Protein AF-A0A2J8QBJ3-F1 (afdb_monomer_lite)

InterPro domains:
  IPR019381 Phosphofurin acidic cluster sorting protein 1/2, C-terminal [PF10254] (1-78)
  IPR019381 Phosphofurin acidic cluster sorting protein 1/2, C-terminal [PTHR13280] (1-79)

pLDDT: mean 86.46, std 10.51, range [52.19, 97.19]

Organism: Pan troglodytes (NCBI:txid9598)

Structure (mmCIF, N/CA/C/O backbone):
data_AF-A0A2J8QBJ3-F1
#
_entry.id   AF-A0A2J8QBJ3-F1
#
loop_
_atom_site.group_PDB
_atom_site.id
_atom_site.type_symbol
_atom_site.label_atom_id
_atom_site.label_alt_id
_atom_site.label_comp_id
_atom_site.label_asym_id
_atom_site.label_entity_id
_atom_site.label_seq_id
_atom_site.pdbx_PDB_ins_code
_atom_site.Cartn_x
_atom_site.Cartn_y
_atom_site.Cartn_z
_atom_site.occupancy
_atom_site.B_iso_or_equiv
_atom_site.auth_seq_id
_atom_site.auth_comp_id
_atom_site.auth_asym_id
_atom_site.auth_atom_id
_atom_site.pdbx_PDB_model_num
ATOM 1 N N . MET A 1 1 ? -9.859 -6.547 25.056 1.00 60.78 1 MET A N 1
ATOM 2 C CA . MET A 1 1 ? -10.067 -5.867 23.758 1.00 60.78 1 MET A CA 1
ATOM 3 C C . MET A 1 1 ? -10.033 -6.908 22.647 1.00 60.78 1 MET A C 1
ATOM 5 O O . MET A 1 1 ? -9.182 -7.793 22.727 1.00 60.78 1 MET A O 1
ATOM 9 N N . PRO A 1 2 ? -10.947 -6.872 21.664 1.00 70.81 2 PRO A N 1
ATOM 10 C CA . PRO A 1 2 ? -10.939 -7.819 20.549 1.00 70.81 2 PRO A CA 1
ATOM 11 C C . PRO A 1 2 ? -9.651 -7.705 19.730 1.00 70.81 2 PRO A C 1
ATOM 13 O O . PRO A 1 2 ? -9.059 -6.631 19.633 1.00 70.81 2 PRO A O 1
ATOM 16 N N . ARG A 1 3 ? -9.191 -8.825 19.167 1.00 79.88 3 ARG A N 1
ATOM 17 C CA . ARG A 1 3 ? -7.978 -8.838 18.340 1.00 79.88 3 ARG A CA 1
ATOM 18 C C . ARG A 1 3 ? -8.224 -8.029 17.059 1.00 79.88 3 ARG A C 1
ATOM 20 O O . ARG A 1 3 ? -9.251 -8.262 16.422 1.00 79.88 3 ARG A O 1
ATOM 27 N N . PRO A 1 4 ? -7.304 -7.132 16.653 1.00 85.06 4 PRO A N 1
ATOM 28 C CA . PRO A 1 4 ? -7.442 -6.409 15.397 1.00 85.06 4 PRO A CA 1
ATOM 29 C C . PRO A 1 4 ? -7.545 -7.372 14.211 1.00 85.06 4 PRO A C 1
ATOM 31 O O . PRO A 1 4 ? -6.708 -8.265 14.047 1.00 85.06 4 PRO A O 1
ATOM 34 N N . VAL A 1 5 ? -8.556 -7.174 13.374 1.00 88.62 5 VAL A N 1
ATOM 35 C CA . VAL A 1 5 ? -8.765 -7.920 12.135 1.00 88.62 5 VAL A CA 1
ATOM 36 C C . VAL A 1 5 ? -7.822 -7.367 11.072 1.00 88.62 5 VAL A C 1
ATOM 38 O O . VAL A 1 5 ? -7.795 -6.166 10.802 1.00 88.62 5 VAL A O 1
ATOM 41 N N . LYS A 1 6 ? -7.026 -8.242 10.461 1.00 91.81 6 LYS A N 1
ATOM 42 C CA . LYS A 1 6 ? -6.143 -7.878 9.348 1.00 91.81 6 LYS A CA 1
ATOM 43 C C . LYS A 1 6 ? -6.894 -8.081 8.038 1.00 91.81 6 LYS A C 1
ATOM 45 O O . LYS A 1 6 ? -7.403 -9.171 7.797 1.00 91.81 6 LYS A O 1
ATOM 50 N N . VAL A 1 7 ? -6.944 -7.051 7.203 1.00 91.06 7 VAL A N 1
ATOM 51 C CA . VAL A 1 7 ? -7.614 -7.088 5.899 1.00 91.06 7 VAL A CA 1
ATOM 52 C C . VAL A 1 7 ? -6.588 -6.830 4.814 1.00 91.06 7 VAL A C 1
ATOM 54 O O . VAL A 1 7 ? -6.029 -5.739 4.745 1.00 91.06 7 VAL A O 1
ATOM 57 N N . ALA A 1 8 ? -6.346 -7.822 3.963 1.00 93.69 8 ALA A N 1
ATOM 58 C CA . ALA A 1 8 ? -5.523 -7.642 2.778 1.00 93.69 8 ALA A CA 1
ATOM 59 C C . ALA A 1 8 ? -6.338 -6.927 1.690 1.00 93.69 8 ALA A C 1
ATOM 61 O O . ALA A 1 8 ? -7.332 -7.461 1.204 1.00 93.69 8 ALA A O 1
ATOM 62 N N . ALA A 1 9 ? -5.930 -5.712 1.330 1.00 93.44 9 ALA A N 1
ATOM 63 C CA . ALA A 1 9 ? -6.506 -4.943 0.236 1.00 93.44 9 ALA A CA 1
ATOM 64 C C . ALA A 1 9 ? -5.619 -5.121 -1.001 1.00 93.44 9 ALA A C 1
ATOM 66 O O . ALA A 1 9 ? -4.550 -4.516 -1.092 1.00 93.44 9 ALA A O 1
ATOM 67 N N . VAL A 1 10 ? -6.066 -5.975 -1.922 1.00 94.31 10 VAL A N 1
ATOM 68 C CA . VAL A 1 10 ? -5.374 -6.280 -3.180 1.00 94.31 10 VAL A CA 1
ATOM 69 C C . VAL A 1 10 ? -6.004 -5.458 -4.294 1.00 94.31 10 VAL A C 1
ATOM 71 O O . VAL A 1 10 ? -7.164 -5.675 -4.637 1.00 94.31 10 VAL A O 1
ATOM 74 N N . GLY A 1 11 ? -5.271 -4.497 -4.847 1.00 92.69 11 GLY A N 1
ATOM 75 C CA . GLY A 1 11 ? -5.801 -3.672 -5.927 1.00 92.69 11 GLY A CA 1
ATOM 76 C C . GLY A 1 11 ? -4.988 -2.424 -6.225 1.00 92.69 11 GLY A C 1
ATOM 77 O O . GLY A 1 11 ? -3.950 -2.154 -5.620 1.00 92.69 11 GLY A O 1
ATOM 78 N N . GLY A 1 12 ? -5.491 -1.651 -7.185 1.00 92.00 12 GLY A N 1
ATOM 79 C CA . GLY A 1 12 ? -4.963 -0.329 -7.498 1.00 92.00 12 GLY A CA 1
ATOM 80 C C . GLY A 1 12 ? -5.380 0.734 -6.481 1.00 92.00 12 GLY A C 1
ATOM 81 O O . GLY A 1 12 ? -6.195 0.506 -5.584 1.00 92.00 12 GLY A O 1
ATOM 82 N N . GLN A 1 13 ? -4.852 1.944 -6.663 1.00 90.38 13 GLN A N 1
ATOM 83 C CA . GLN A 1 13 ? -5.128 3.074 -5.772 1.00 90.38 13 GLN A CA 1
ATOM 84 C C . GLN A 1 13 ? -6.629 3.403 -5.667 1.00 90.38 13 GLN A C 1
ATOM 86 O O . GLN A 1 13 ? -7.112 3.700 -4.574 1.00 90.38 13 GLN A O 1
ATOM 91 N N . SER A 1 14 ? -7.378 3.314 -6.770 1.00 91.75 14 SER A N 1
ATOM 92 C CA . SER A 1 14 ? -8.825 3.570 -6.790 1.00 91.75 14 SER A CA 1
ATOM 93 C C . SER A 1 14 ? -9.601 2.572 -5.926 1.00 91.75 14 SER A C 1
ATOM 95 O O . SER A 1 14 ? -10.487 2.968 -5.168 1.00 91.75 14 SER A O 1
ATOM 97 N N . TYR A 1 15 ? -9.228 1.291 -5.978 1.00 92.00 15 TYR A N 1
ATOM 98 C CA . TYR A 1 15 ? -9.828 0.232 -5.170 1.00 92.00 15 TYR A CA 1
ATOM 99 C C . TYR A 1 15 ? -9.605 0.470 -3.674 1.00 92.00 15 TYR A C 1
ATOM 101 O O . TYR A 1 15 ? -10.560 0.450 -2.892 1.00 92.00 15 TYR A O 1
ATOM 109 N N . LEU A 1 16 ? -8.365 0.789 -3.282 1.00 92.00 16 LEU A N 1
ATOM 110 C CA . LEU A 1 16 ? -8.047 1.135 -1.898 1.00 92.00 16 LEU A CA 1
ATOM 111 C C . LEU A 1 16 ? -8.872 2.339 -1.423 1.00 92.00 16 LEU A C 1
ATOM 113 O O . LEU A 1 16 ? -9.456 2.300 -0.339 1.00 92.00 16 LEU A O 1
ATOM 117 N N . SER A 1 17 ? -8.966 3.396 -2.234 1.00 91.88 17 SER A N 1
ATOM 118 C CA . SER A 1 17 ? -9.768 4.576 -1.899 1.00 91.88 17 SER A CA 1
ATOM 119 C C . SER A 1 17 ? -11.253 4.252 -1.720 1.00 91.88 17 SER A C 1
ATOM 121 O O . SER A 1 17 ? -11.876 4.777 -0.795 1.00 91.88 17 SER A O 1
ATOM 123 N N . SER A 1 18 ? -11.814 3.367 -2.547 1.00 93.19 18 SER A N 1
ATOM 124 C CA . SER A 1 18 ? -13.203 2.913 -2.421 1.00 93.19 18 SER A CA 1
ATOM 125 C C . SER A 1 18 ? -13.445 2.132 -1.127 1.00 93.19 18 SER A C 1
ATOM 127 O O . SER A 1 18 ? -14.393 2.448 -0.402 1.00 93.19 18 SER A O 1
ATOM 129 N N . ILE A 1 19 ? -12.573 1.174 -0.785 1.00 90.75 19 ILE A N 1
ATOM 130 C CA . ILE A 1 19 ? -12.687 0.414 0.472 1.00 90.75 19 ILE A CA 1
ATOM 131 C C . ILE A 1 19 ? -12.572 1.340 1.675 1.00 90.75 19 ILE A C 1
ATOM 133 O O . ILE A 1 19 ? -13.407 1.270 2.574 1.00 90.75 19 ILE A O 1
ATOM 137 N N . LEU A 1 20 ? -11.565 2.217 1.701 1.00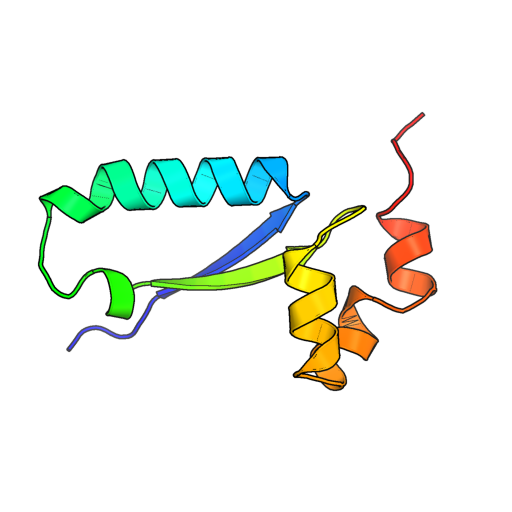 89.31 20 LEU A N 1
ATOM 138 C CA . LEU A 1 20 ? -11.363 3.132 2.823 1.00 89.31 20 LEU A CA 1
ATOM 139 C C . LEU A 1 20 ? -12.563 4.065 2.998 1.00 89.31 20 LEU A C 1
ATOM 141 O O . LEU A 1 20 ? -13.018 4.267 4.122 1.00 89.31 20 LEU A O 1
ATOM 145 N N . ARG A 1 21 ? -13.134 4.582 1.903 1.00 91.00 21 ARG A N 1
ATOM 146 C CA . ARG A 1 21 ? -14.340 5.418 1.959 1.00 91.00 21 ARG A CA 1
ATOM 147 C C . ARG A 1 21 ? -15.533 4.655 2.535 1.00 91.00 21 ARG A C 1
ATOM 149 O O . ARG A 1 21 ? -16.241 5.203 3.379 1.00 91.00 21 ARG A O 1
ATOM 156 N N . PHE A 1 22 ? -15.756 3.414 2.103 1.00 88.00 22 PHE A N 1
ATOM 157 C CA . PHE A 1 22 ? -16.825 2.574 2.646 1.00 88.00 22 PHE A CA 1
ATOM 158 C C . PHE A 1 22 ? -16.596 2.254 4.126 1.00 88.00 22 PHE A C 1
ATOM 160 O O . PHE A 1 22 ? -17.506 2.409 4.937 1.00 88.00 22 PHE A O 1
ATOM 167 N N . PHE A 1 23 ? -15.370 1.874 4.483 1.00 86.38 23 PHE A N 1
ATOM 168 C CA . PHE A 1 23 ? -14.958 1.566 5.847 1.00 86.38 23 PHE A CA 1
ATOM 169 C C . PHE A 1 23 ? -15.214 2.750 6.784 1.00 86.38 23 PHE A C 1
ATOM 171 O O . PHE A 1 23 ? -15.925 2.600 7.775 1.00 86.38 23 PHE A O 1
ATOM 178 N N . VAL A 1 24 ? -14.739 3.945 6.418 1.00 86.25 24 VAL A N 1
ATOM 179 C CA . VAL A 1 24 ? -14.991 5.183 7.168 1.00 86.25 24 VAL A CA 1
ATOM 180 C C . VAL A 1 24 ? -16.492 5.449 7.271 1.00 86.25 24 VAL A C 1
ATOM 182 O O . VAL A 1 24 ? -16.996 5.638 8.371 1.00 86.25 24 VAL A O 1
ATOM 185 N N . LYS A 1 25 ? -17.241 5.397 6.163 1.00 87.12 25 LYS A N 1
ATOM 186 C CA . LYS A 1 25 ? -18.690 5.658 6.178 1.00 87.12 25 LYS A CA 1
ATOM 187 C C . LYS A 1 25 ? -19.457 4.678 7.074 1.00 87.12 25 LYS A C 1
ATOM 189 O O . LYS A 1 25 ? -20.406 5.078 7.743 1.00 87.12 25 LYS A O 1
ATOM 194 N N . SER A 1 26 ? -19.070 3.405 7.074 1.00 82.62 26 SER A N 1
ATOM 195 C CA . SER A 1 26 ? -19.778 2.353 7.801 1.00 82.62 26 SER A CA 1
ATOM 196 C C . SER A 1 26 ? -19.413 2.290 9.288 1.00 82.62 26 SER A C 1
ATOM 198 O O . SER A 1 26 ? -20.238 1.830 10.079 1.00 82.62 26 SER A O 1
ATOM 200 N N . LEU A 1 27 ? -18.201 2.708 9.674 1.00 78.38 27 LEU A N 1
ATOM 201 C CA . LEU A 1 27 ? -17.683 2.559 11.043 1.00 78.38 27 LEU A CA 1
ATOM 202 C C . LEU A 1 27 ? -17.484 3.869 11.804 1.00 78.38 27 LEU A C 1
ATOM 204 O O . LEU A 1 27 ? -17.530 3.826 13.031 1.00 78.38 27 LEU A O 1
ATOM 208 N N . ALA A 1 28 ? -17.368 5.020 11.132 1.00 73.19 28 ALA A N 1
ATOM 209 C CA . ALA A 1 28 ? -17.276 6.321 11.808 1.00 73.19 28 ALA A CA 1
ATOM 210 C C . ALA A 1 28 ? -18.491 6.603 12.708 1.00 73.19 28 ALA A C 1
ATOM 212 O O . ALA A 1 28 ? -18.374 7.315 13.698 1.00 73.19 28 ALA A O 1
ATOM 213 N N . ASN A 1 29 ? -19.640 5.995 12.400 1.00 74.81 29 ASN A N 1
ATOM 214 C CA . ASN A 1 29 ? -20.862 6.133 13.188 1.00 74.81 29 ASN A CA 1
ATOM 215 C C . ASN A 1 29 ? -20.975 5.116 14.338 1.00 74.81 29 ASN A C 1
ATOM 217 O O . ASN A 1 29 ? -21.949 5.179 15.084 1.00 74.81 29 ASN A O 1
ATOM 221 N N . LYS A 1 30 ? -20.060 4.135 14.454 1.00 66.38 30 LYS A N 1
ATOM 222 C CA . LYS A 1 30 ? -20.275 2.962 15.319 1.00 66.38 30 LYS A CA 1
ATOM 223 C C . LYS A 1 30 ? -19.462 2.896 16.610 1.00 66.38 30 LYS A C 1
ATOM 225 O O . LYS A 1 30 ? -19.957 2.226 17.503 1.00 66.38 30 LYS A O 1
ATOM 230 N N . THR A 1 31 ? -18.322 3.574 16.774 1.00 61.56 31 THR A N 1
ATOM 231 C CA . THR A 1 31 ? -17.587 3.710 18.064 1.00 61.56 31 THR A CA 1
ATOM 232 C C . THR A 1 31 ? -16.385 4.656 17.908 1.00 61.56 31 THR A C 1
ATOM 234 O O . THR A 1 31 ? -16.038 4.994 16.787 1.00 61.56 31 THR A O 1
ATOM 237 N N . SER A 1 32 ? -15.721 5.066 19.002 1.00 65.88 32 SER A N 1
ATOM 238 C CA . SER A 1 32 ? -14.456 5.842 18.981 1.00 65.88 32 SER A CA 1
ATOM 239 C C . SER A 1 32 ? -13.224 4.991 18.616 1.00 65.88 32 SER A C 1
ATOM 241 O O . SER A 1 32 ? -12.309 5.459 17.945 1.00 65.88 32 SER A O 1
ATOM 243 N N . ASP A 1 33 ? -13.217 3.708 18.985 1.00 73.12 33 ASP A N 1
ATOM 244 C CA . ASP A 1 33 ? -12.016 2.857 18.921 1.00 73.12 33 ASP A CA 1
ATOM 245 C C . ASP A 1 33 ? -11.854 2.076 17.601 1.00 73.12 33 ASP A C 1
ATOM 247 O O . ASP A 1 33 ? -10.901 1.312 17.439 1.00 73.12 33 ASP A O 1
ATOM 251 N N . TRP A 1 34 ? -12.771 2.252 16.642 1.00 74.50 34 TRP A N 1
ATOM 252 C CA . TRP A 1 34 ? -12.872 1.509 15.371 1.00 74.50 34 TRP A CA 1
ATOM 253 C C . TRP A 1 34 ? -11.572 1.445 14.548 1.00 74.50 34 TRP A C 1
ATOM 255 O O . TRP A 1 34 ? -11.299 0.421 13.919 1.00 74.50 34 TRP A O 1
ATOM 265 N N . LEU A 1 35 ? -10.731 2.484 14.593 1.00 73.31 35 LEU A N 1
ATOM 266 C CA . LEU A 1 35 ? -9.428 2.510 13.909 1.00 73.31 35 LEU A CA 1
ATOM 267 C C . LEU A 1 35 ? -8.458 1.439 14.428 1.00 73.31 35 LEU A C 1
ATOM 269 O O . LEU A 1 35 ? -7.604 0.956 13.687 1.00 73.31 35 LEU A O 1
ATOM 273 N N . GLY A 1 36 ? -8.588 1.048 15.696 1.00 77.88 36 GLY A N 1
ATOM 274 C CA . GLY A 1 36 ? -7.784 -0.012 16.297 1.00 77.88 36 GLY A CA 1
ATOM 275 C C . GLY A 1 36 ? -8.251 -1.419 15.919 1.00 77.88 36 GLY A C 1
ATOM 276 O O . GLY A 1 36 ? -7.461 -2.360 16.009 1.00 77.88 36 GLY A O 1
ATOM 277 N N . TYR A 1 37 ? -9.502 -1.569 15.470 1.00 80.44 37 TYR A N 1
ATOM 278 C CA . TYR A 1 37 ? -10.118 -2.872 15.210 1.00 80.44 37 TYR A CA 1
ATOM 279 C C . TYR A 1 37 ? -9.726 -3.487 13.875 1.00 80.44 37 TYR A C 1
ATOM 281 O O . TYR A 1 37 ? -9.752 -4.709 13.762 1.00 80.44 37 TYR A O 1
ATOM 289 N N . MET A 1 38 ? -9.378 -2.685 12.869 1.00 85.19 38 MET A N 1
ATOM 290 C CA . MET A 1 38 ? -9.035 -3.187 11.540 1.00 85.19 38 MET A CA 1
ATOM 291 C C . MET A 1 38 ? -7.714 -2.609 11.051 1.00 85.19 38 MET A C 1
ATOM 293 O O . MET A 1 38 ? -7.450 -1.413 11.144 1.00 85.19 38 MET A O 1
ATOM 297 N N . ARG A 1 39 ? -6.864 -3.485 10.520 1.00 88.31 39 ARG A N 1
ATOM 298 C CA . ARG A 1 39 ? -5.556 -3.144 9.961 1.00 88.31 39 ARG A CA 1
ATOM 299 C C . ARG A 1 39 ? -5.540 -3.537 8.494 1.00 88.31 39 ARG A C 1
ATOM 301 O O . ARG A 1 39 ? -5.579 -4.724 8.176 1.00 88.31 39 ARG A O 1
ATOM 308 N N . PHE A 1 40 ? -5.480 -2.545 7.614 1.00 90.44 40 PHE A N 1
ATOM 309 C CA . PHE A 1 40 ? -5.349 -2.784 6.182 1.00 90.44 40 PHE A CA 1
ATOM 310 C C . PHE A 1 40 ? -3.900 -3.121 5.828 1.00 90.44 40 PHE A C 1
ATOM 312 O O . PHE A 1 40 ? -2.978 -2.390 6.185 1.00 90.44 40 PHE A O 1
ATOM 319 N N . LEU A 1 41 ? -3.716 -4.233 5.124 1.00 93.25 41 LEU A N 1
ATOM 320 C CA . LEU A 1 41 ? -2.458 -4.664 4.530 1.00 93.25 41 LEU A CA 1
ATOM 321 C C . LEU A 1 41 ? -2.563 -4.419 3.027 1.00 93.25 41 LEU A C 1
ATOM 323 O O . LEU A 1 41 ? -3.409 -5.012 2.363 1.00 93.25 41 LEU A O 1
ATOM 327 N N . ILE A 1 42 ? -1.755 -3.504 2.504 1.00 94.44 42 ILE A N 1
ATOM 328 C CA . ILE A 1 42 ? -1.869 -3.045 1.118 1.00 94.44 42 ILE A CA 1
ATOM 329 C C . ILE A 1 42 ? -1.033 -3.951 0.219 1.00 94.44 42 ILE A C 1
ATOM 331 O O . ILE A 1 42 ? 0.182 -4.023 0.395 1.00 94.44 42 ILE A O 1
ATOM 335 N N . ILE A 1 43 ? -1.669 -4.584 -0.763 1.00 95.25 43 ILE A N 1
ATOM 336 C CA . ILE A 1 43 ? -1.013 -5.369 -1.812 1.00 95.25 43 ILE A CA 1
ATOM 337 C C . ILE A 1 43 ? -1.249 -4.627 -3.139 1.00 95.25 43 ILE A C 1
ATOM 339 O O . ILE A 1 43 ? -2.379 -4.611 -3.638 1.00 95.25 43 ILE A O 1
ATOM 343 N N . PRO A 1 44 ? -0.227 -3.945 -3.681 1.00 94.31 44 PRO A N 1
ATOM 344 C CA . PRO A 1 44 ? -0.405 -3.028 -4.794 1.00 94.31 44 PRO A CA 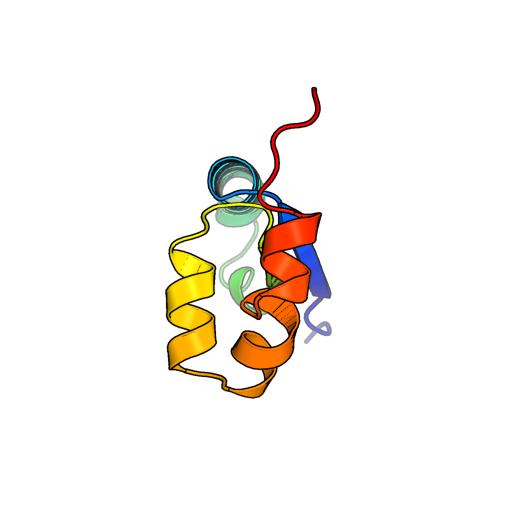1
ATOM 345 C C . PRO A 1 44 ? -0.533 -3.773 -6.118 1.00 94.31 44 PRO A C 1
ATOM 347 O O . PRO A 1 44 ? 0.333 -4.570 -6.475 1.00 94.31 44 PRO A O 1
ATOM 350 N N . LEU A 1 45 ? -1.570 -3.441 -6.882 1.00 92.50 45 LEU A N 1
ATOM 351 C CA . LEU A 1 45 ? -1.660 -3.765 -8.305 1.00 92.50 45 LEU A CA 1
ATOM 352 C C . LEU A 1 45 ? -1.496 -2.473 -9.118 1.00 92.50 45 LEU A C 1
ATOM 354 O O . LEU A 1 45 ? -2.140 -1.462 -8.824 1.00 92.50 45 LEU A O 1
ATOM 358 N N . GLY A 1 46 ? -0.626 -2.486 -10.125 1.00 86.75 46 GLY A N 1
ATOM 359 C CA . GLY A 1 46 ? -0.298 -1.298 -10.915 1.00 86.75 46 GLY A CA 1
ATOM 360 C C . GLY A 1 46 ? 0.363 -0.161 -10.118 1.00 86.75 46 GLY A C 1
ATOM 361 O O . GLY A 1 46 ? 1.071 -0.372 -9.132 1.00 86.75 46 GLY A O 1
ATOM 362 N N . SER A 1 47 ? 0.173 1.081 -10.578 1.00 85.44 47 SER A N 1
ATOM 363 C CA . SER A 1 47 ? 0.742 2.269 -9.927 1.00 85.44 47 SER A CA 1
ATOM 364 C C . SER A 1 47 ? 0.017 2.580 -8.615 1.00 85.44 47 SER A C 1
ATOM 366 O O . SER A 1 47 ? -1.175 2.891 -8.608 1.00 85.44 47 SER A O 1
ATOM 368 N N . HIS A 1 48 ? 0.741 2.518 -7.494 1.00 91.06 48 HIS A N 1
ATOM 369 C CA . HIS A 1 48 ? 0.156 2.670 -6.164 1.00 91.06 48 HIS A CA 1
ATOM 370 C C . HIS A 1 48 ? 1.001 3.608 -5.273 1.00 91.06 48 HIS A C 1
ATOM 372 O O . HIS A 1 48 ? 1.968 3.162 -4.646 1.00 91.06 48 HIS A O 1
ATOM 378 N N . PRO A 1 49 ? 0.647 4.908 -5.151 1.00 91.81 49 PRO A N 1
ATOM 379 C CA . PRO A 1 49 ? 1.445 5.901 -4.417 1.00 91.81 49 PRO A CA 1
ATOM 380 C C . PRO A 1 49 ? 1.722 5.520 -2.959 1.00 91.81 49 PRO A C 1
ATOM 382 O O . PRO A 1 49 ? 2.841 5.670 -2.475 1.00 91.81 49 PRO A O 1
ATOM 385 N N . VAL A 1 50 ? 0.725 4.949 -2.275 1.00 93.12 50 VAL A N 1
ATOM 386 C CA . VAL A 1 50 ? 0.883 4.496 -0.883 1.00 93.12 50 VAL A CA 1
ATOM 387 C C . VAL A 1 50 ? 1.866 3.333 -0.789 1.00 93.12 50 VAL A C 1
ATOM 389 O O . VAL A 1 50 ? 2.629 3.260 0.163 1.00 93.12 50 VAL A O 1
ATOM 392 N N . ALA A 1 51 ? 1.905 2.450 -1.789 1.00 93.50 51 ALA A N 1
ATOM 393 C CA . ALA A 1 51 ? 2.809 1.308 -1.754 1.00 93.50 51 ALA A CA 1
ATOM 394 C C . ALA A 1 51 ? 4.248 1.752 -2.003 1.00 93.50 51 ALA A C 1
ATOM 396 O O . ALA A 1 51 ? 5.153 1.260 -1.343 1.00 93.50 51 ALA A O 1
ATOM 397 N N . LYS A 1 52 ? 4.451 2.758 -2.866 1.00 93.50 52 LYS A N 1
ATOM 398 C CA . LYS A 1 52 ? 5.756 3.410 -3.034 1.00 93.50 52 LYS A CA 1
ATOM 399 C C . LYS A 1 52 ? 6.276 3.980 -1.711 1.00 93.50 52 LYS A C 1
ATOM 401 O O . LYS A 1 52 ? 7.447 3.797 -1.395 1.00 93.50 52 LYS A O 1
ATOM 406 N N . TYR A 1 53 ? 5.412 4.630 -0.929 1.00 95.25 53 TYR A N 1
ATOM 407 C CA . TYR A 1 53 ? 5.783 5.089 0.410 1.00 95.25 53 TYR A CA 1
ATOM 408 C C . TYR A 1 53 ? 6.070 3.915 1.358 1.00 95.25 53 TYR A C 1
ATOM 410 O O . TYR A 1 53 ? 7.112 3.914 2.009 1.00 95.25 53 TYR A O 1
ATOM 418 N N . LEU A 1 54 ? 5.219 2.883 1.390 1.00 95.00 54 LEU A N 1
ATOM 419 C CA . LEU A 1 54 ? 5.448 1.686 2.211 1.00 95.00 54 LEU A CA 1
ATOM 420 C C . LEU A 1 54 ? 6.788 1.004 1.895 1.00 95.00 54 LEU A C 1
ATOM 422 O O . LEU A 1 54 ? 7.516 0.641 2.810 1.00 95.00 54 LEU A O 1
ATOM 426 N N . GLY A 1 55 ? 7.167 0.914 0.621 1.00 95.44 55 GLY A N 1
ATOM 427 C CA . GLY A 1 55 ? 8.471 0.387 0.218 1.00 95.44 55 GLY A CA 1
ATOM 428 C C . GLY A 1 55 ? 9.658 1.264 0.624 1.00 95.44 55 GLY A C 1
ATOM 429 O O . GLY A 1 55 ? 10.766 0.756 0.755 1.00 95.44 55 GLY A O 1
ATOM 430 N N . SER A 1 56 ? 9.448 2.566 0.855 1.00 96.38 56 SER A N 1
ATOM 431 C CA . SER A 1 56 ? 10.502 3.456 1.368 1.00 96.38 56 SER A CA 1
ATOM 432 C C . SER A 1 56 ? 10.759 3.282 2.866 1.00 96.38 56 SER A C 1
ATOM 434 O O . SER A 1 56 ? 11.854 3.587 3.331 1.00 96.38 56 SER A O 1
ATOM 436 N N . VAL A 1 57 ? 9.768 2.784 3.614 1.00 97.19 57 VAL A N 1
ATOM 437 C CA . VAL A 1 57 ? 9.864 2.577 5.068 1.00 97.19 57 VAL A CA 1
ATOM 438 C C . VAL A 1 57 ? 10.106 1.115 5.453 1.00 97.19 57 VAL A C 1
ATOM 440 O O . VAL A 1 57 ? 10.576 0.853 6.557 1.00 97.19 57 VAL A O 1
ATOM 443 N N . ASP A 1 58 ? 9.812 0.166 4.560 1.00 96.81 58 ASP A N 1
ATOM 444 C CA . ASP A 1 58 ? 9.999 -1.270 4.773 1.00 96.81 58 ASP A CA 1
ATOM 445 C C . ASP A 1 58 ? 10.626 -1.927 3.530 1.00 96.81 58 ASP A C 1
ATOM 447 O O . ASP A 1 58 ? 10.009 -2.060 2.468 1.00 96.81 58 ASP A O 1
ATOM 451 N N . SER A 1 59 ? 11.873 -2.377 3.680 1.00 96.38 59 SER A N 1
ATOM 452 C CA . SER A 1 59 ? 12.625 -3.034 2.610 1.00 96.38 59 SER A CA 1
ATOM 453 C C . SER A 1 59 ? 12.069 -4.409 2.237 1.00 96.38 59 SER A C 1
ATOM 455 O O . SER A 1 59 ? 12.135 -4.771 1.063 1.00 96.38 59 SER A O 1
ATOM 457 N N . LYS A 1 60 ? 11.476 -5.154 3.182 1.00 96.50 60 LYS A N 1
ATOM 458 C CA . LYS A 1 60 ? 10.821 -6.443 2.900 1.00 96.50 60 LYS A CA 1
ATOM 459 C C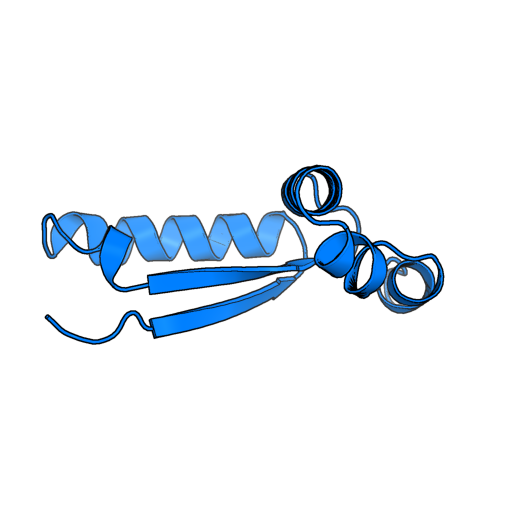 . LYS A 1 60 ? 9.536 -6.236 2.116 1.00 96.50 60 LYS A C 1
ATOM 461 O O . LYS A 1 60 ? 9.231 -7.015 1.215 1.0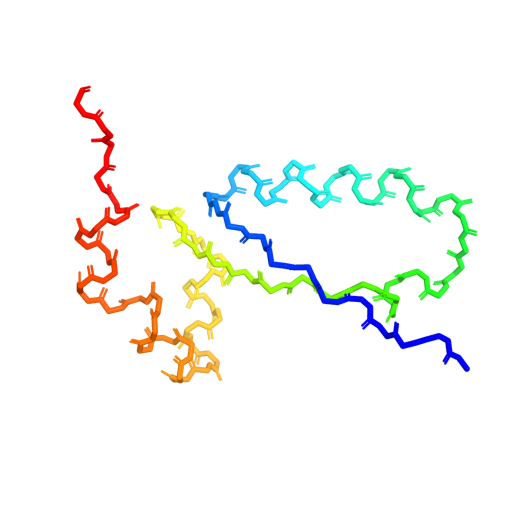0 96.50 60 LYS A O 1
ATOM 466 N N . TYR A 1 61 ? 8.788 -5.183 2.442 1.00 96.50 61 TYR A N 1
ATOM 467 C CA . TYR A 1 61 ? 7.626 -4.791 1.652 1.00 96.50 61 TYR A CA 1
ATOM 468 C C . TYR A 1 61 ? 8.044 -4.441 0.220 1.00 96.50 61 TYR A C 1
ATOM 470 O O . TYR A 1 61 ? 7.463 -4.950 -0.738 1.00 96.50 61 TYR A O 1
ATOM 478 N N . SER A 1 62 ? 9.092 -3.624 0.084 1.00 95.12 62 SER A N 1
ATOM 479 C CA . SER A 1 62 ? 9.646 -3.231 -1.213 1.00 95.12 62 SER A CA 1
ATOM 480 C C . SER A 1 62 ? 10.067 -4.443 -2.049 1.00 95.12 62 SER A C 1
ATOM 482 O O . SER A 1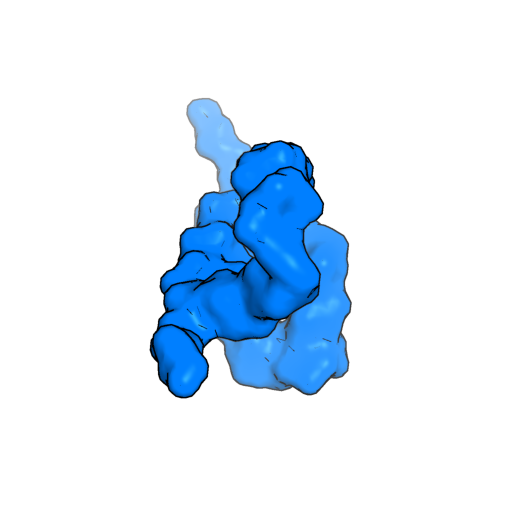 62 ? 9.617 -4.586 -3.183 1.00 95.12 62 SER A O 1
ATOM 484 N N . SER A 1 63 ? 10.841 -5.369 -1.471 1.00 95.31 63 SER A N 1
ATOM 485 C CA . SER A 1 63 ? 11.303 -6.568 -2.180 1.00 95.31 63 SER A CA 1
ATOM 486 C C . SER A 1 63 ? 10.180 -7.535 -2.552 1.00 95.31 63 SER A C 1
ATOM 488 O O . SER A 1 63 ? 10.364 -8.339 -3.453 1.00 95.31 63 SER A O 1
ATOM 490 N N . SER A 1 64 ? 9.043 -7.496 -1.851 1.00 94.19 64 SER A N 1
ATOM 491 C CA . SER A 1 64 ? 7.926 -8.419 -2.099 1.00 94.19 64 SER A CA 1
ATOM 492 C C . SER A 1 64 ? 6.931 -7.900 -3.137 1.00 94.19 64 SER A C 1
ATOM 494 O O . SER A 1 64 ? 6.292 -8.700 -3.811 1.00 94.19 64 SER A O 1
ATOM 496 N N . PHE A 1 65 ? 6.750 -6.577 -3.227 1.00 94.19 65 PHE A N 1
ATOM 497 C CA . PHE A 1 65 ? 5.637 -5.978 -3.978 1.00 94.19 65 PHE A CA 1
ATOM 498 C C . PHE A 1 65 ? 6.041 -4.872 -4.957 1.00 94.19 65 PHE A C 1
ATOM 500 O O . PHE A 1 65 ? 5.197 -4.385 -5.709 1.00 94.19 65 PHE A O 1
ATOM 507 N N . LEU A 1 66 ? 7.293 -4.415 -4.931 1.00 91.88 66 LEU A N 1
ATOM 508 C CA . LEU A 1 66 ? 7.787 -3.344 -5.804 1.00 91.88 66 LEU A CA 1
ATOM 509 C C . LEU A 1 66 ? 9.000 -3.771 -6.639 1.00 91.88 66 LEU A C 1
ATOM 511 O O . LEU A 1 66 ? 9.577 -2.926 -7.330 1.00 91.88 66 LEU A O 1
ATOM 515 N N . ASP A 1 67 ? 9.384 -5.047 -6.583 1.00 92.56 67 ASP A N 1
ATOM 516 C CA . ASP A 1 67 ? 10.430 -5.592 -7.438 1.00 92.56 67 ASP A CA 1
ATOM 517 C C . ASP A 1 67 ? 9.975 -5.653 -8.909 1.00 92.56 67 ASP A C 1
ATOM 519 O O . ASP A 1 67 ? 8.806 -5.436 -9.251 1.00 92.56 67 ASP A O 1
ATOM 523 N N . SER A 1 68 ? 10.923 -5.891 -9.816 1.00 89.44 68 SER A N 1
ATOM 524 C CA . SER A 1 68 ? 10.614 -5.967 -11.246 1.00 89.44 68 SER A CA 1
ATOM 525 C C . SER A 1 68 ? 9.640 -7.103 -11.557 1.00 89.44 68 SER A C 1
ATOM 527 O O . SER A 1 68 ? 8.708 -6.890 -12.325 1.00 89.44 68 SER A O 1
ATOM 529 N N . GLY A 1 69 ? 9.789 -8.262 -10.906 1.00 91.94 69 GLY A N 1
ATOM 530 C CA . GLY A 1 69 ? 8.932 -9.429 -11.125 1.00 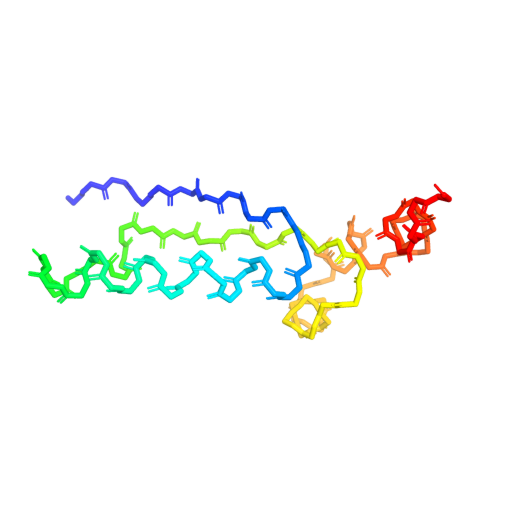91.94 69 GLY A CA 1
ATOM 531 C C . GLY A 1 69 ? 7.462 -9.160 -10.799 1.00 91.94 69 GLY A C 1
ATOM 532 O O . GLY A 1 69 ? 6.585 -9.421 -11.622 1.00 91.94 69 GLY A O 1
ATOM 533 N N . TRP A 1 70 ? 7.179 -8.572 -9.637 1.00 91.81 70 TRP A N 1
ATOM 534 C CA . TRP A 1 70 ? 5.828 -8.185 -9.239 1.00 91.81 70 TRP A CA 1
ATOM 535 C C . TRP A 1 70 ? 5.243 -7.155 -10.199 1.00 91.81 70 TRP A C 1
ATOM 537 O O . TRP A 1 70 ? 4.097 -7.276 -10.644 1.00 91.81 70 TRP A O 1
ATOM 547 N N . ARG A 1 71 ? 6.029 -6.134 -10.556 1.00 88.38 71 ARG A N 1
ATOM 548 C CA . ARG A 1 71 ? 5.567 -5.107 -11.488 1.00 88.38 71 ARG A CA 1
ATOM 549 C C . ARG A 1 71 ? 5.250 -5.705 -12.851 1.00 88.38 71 ARG A C 1
ATOM 551 O O . ARG A 1 71 ? 4.193 -5.390 -13.386 1.00 88.38 71 ARG A O 1
ATOM 558 N N . ASP A 1 72 ? 6.079 -6.587 -13.388 1.00 89.06 72 ASP A N 1
ATOM 559 C CA . ASP A 1 72 ? 5.842 -7.189 -14.702 1.00 89.06 72 ASP A CA 1
ATOM 560 C C . ASP A 1 72 ? 4.555 -8.023 -14.752 1.00 89.06 72 ASP A C 1
ATOM 562 O O . ASP A 1 72 ? 3.872 -8.019 -15.781 1.00 89.06 72 ASP A O 1
ATOM 566 N N . LEU A 1 73 ? 4.198 -8.677 -13.641 1.00 89.44 73 LEU A N 1
ATOM 567 C CA . LEU A 1 73 ? 2.967 -9.459 -13.502 1.00 89.44 73 LEU A CA 1
ATOM 568 C C . LEU A 1 73 ? 1.716 -8.584 -13.340 1.00 89.44 73 LEU A C 1
ATOM 570 O O . LEU A 1 73 ? 0.683 -8.882 -13.931 1.00 89.44 73 LEU A O 1
ATOM 574 N N . PHE A 1 74 ? 1.797 -7.508 -12.550 1.00 88.00 74 PHE A N 1
ATOM 575 C CA . PHE A 1 74 ? 0.612 -6.776 -12.077 1.00 88.00 74 PHE A CA 1
ATOM 576 C C . PHE A 1 74 ? 0.492 -5.330 -12.571 1.00 88.00 74 PHE A C 1
ATOM 578 O O . PHE A 1 74 ? -0.439 -4.625 -12.178 1.00 88.00 74 PHE A O 1
ATOM 585 N N . SER A 1 75 ? 1.427 -4.842 -13.390 1.00 77.06 75 SER A N 1
ATOM 586 C CA . SER A 1 75 ? 1.338 -3.507 -14.007 1.00 77.06 75 SER A CA 1
ATOM 587 C C . SER A 1 75 ? 0.820 -3.518 -15.441 1.00 77.06 75 SER A C 1
ATOM 589 O O . SER A 1 75 ? 0.566 -2.450 -15.999 1.00 77.06 75 SER A O 1
ATOM 591 N N . ARG A 1 76 ? 0.619 -4.703 -16.023 1.00 71.75 76 ARG A N 1
ATOM 592 C CA . ARG A 1 76 ? -0.003 -4.851 -17.336 1.00 71.75 76 ARG A CA 1
ATOM 593 C C . ARG A 1 76 ? -1.515 -4.711 -17.195 1.00 71.75 76 ARG A C 1
ATOM 595 O O . ARG A 1 76 ? -2.130 -5.403 -16.390 1.00 71.75 76 ARG A O 1
ATOM 602 N N . SER A 1 77 ? -2.106 -3.820 -17.983 1.00 61.97 77 SER A N 1
ATOM 603 C CA . SER A 1 77 ? -3.527 -3.904 -18.314 1.00 61.97 77 SER A CA 1
ATOM 604 C C . SER A 1 77 ? -3.736 -5.223 -19.060 1.00 61.97 77 SER A C 1
ATOM 606 O O . SER A 1 77 ? -2.955 -5.530 -19.962 1.00 61.97 77 SER A O 1
ATOM 608 N N . GLU A 1 78 ? -4.733 -6.012 -18.672 1.00 55.53 78 GLU A N 1
ATOM 609 C CA . GLU A 1 78 ? -5.149 -7.186 -19.449 1.00 55.53 78 GLU A CA 1
ATOM 610 C C . GLU A 1 78 ? -5.480 -6.741 -20.896 1.00 55.53 78 GLU A C 1
ATOM 612 O O . GLU A 1 78 ? -5.995 -5.626 -21.056 1.00 55.53 78 GLU A O 1
ATOM 617 N N . PRO A 1 79 ? -5.097 -7.512 -21.936 1.00 52.19 79 PRO A N 1
ATOM 618 C CA . PRO A 1 79 ? -5.365 -7.161 -23.333 1.00 52.19 79 PRO A CA 1
ATOM 619 C C . PRO A 1 79 ? -6.859 -7.123 -23.676 1.00 52.19 79 PRO A C 1
ATOM 621 O O . PRO A 1 79 ? -7.639 -7.884 -23.062 1.00 52.19 79 PRO A O 1
#

Foldseek 3Di:
DDQAAEAEQAEAQVSVVVVVVVLCVVPVPPDPCSVRRYDYDYQHAADHPVLVVVCVVDVVSCVPRVDPVNCVVRNDDDD

Secondary structure (DSSP, 8-state):
-PPPEEEEEEE-HHHHHHHHHHHHHHHTTT-SSHHHHEEEEEEE-SS-HHHHHHHHH-HHHHHHHSSHHHHHHHSSPP-

Radius of gyration: 14.56 Å; chains: 1; bounding box: 34×16×47 Å

Sequence (79 aa):
MPRPVKVAAVGGQSYLSSILRFFVKSLANKTSDWLGYMRFLIIPLGSHPVAKYLGSVDSKYSSSFLDSGWRDLFSRSEP